Protein AF-A0A2A5M9X6-F1 (afdb_monomer)

Nearest PDB structures (foldseek):
  5zlp-assembly1_D  TM=9.026E-01  e=8.970E-08  Helicobacter pylori 26695
  1lgr-assembly1_A  TM=9.830E-01  e=1.741E-06  Salmonella enterica subsp. enterica serovar Typhimurium
  4s17-assembly1_B-2  TM=9.696E-01  e=3.856E-05  Bifidobacterium adolescentis ATCC 15703
  4s17-assembly1_F-2  TM=9.704E-01  e=4.119E-05  Bifidobacterium adolescentis ATCC 15703
  4s17-assembly1_A-2  TM=9.684E-01  e=5.361E-05  Bifidobacteriu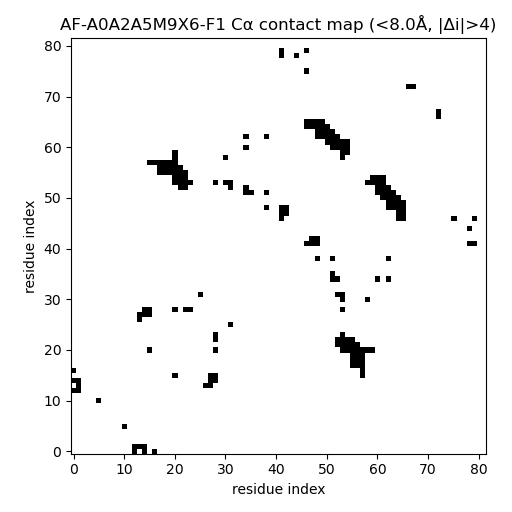m adolescentis ATCC 15703

Solvent-accessible surface area (backbone atoms only — not comparable to full-atom values): 5151 Å² total; per-residue (Å²): 127,83,84,76,88,55,97,88,56,99,71,89,59,56,65,51,48,91,69,45,22,60,67,58,60,74,73,43,40,80,52,57,68,61,52,52,50,51,52,55,50,4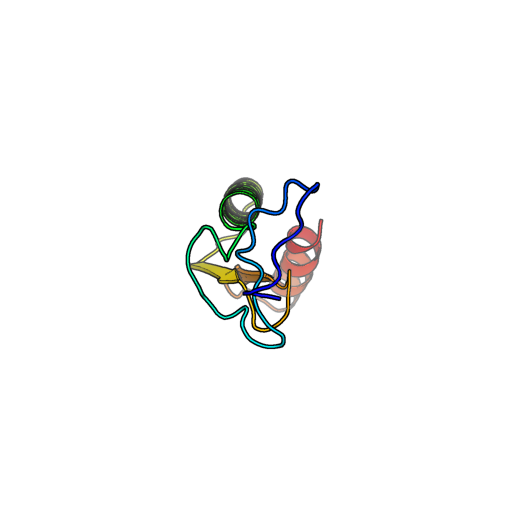0,46,76,75,69,44,58,66,83,48,73,49,51,26,44,42,73,92,35,70,49,71,45,65,69,87,62,55,77,67,56,40,55,51,47,54,54,62,72,73,105

Secondary structure (DSSP, 8-state):
--S---TT------PPPTT--SSPPTTT-TTHHHHHHHHHHHHHTTPPEEEEEE-SSTT-EEEEE----HHHHHHHHHHHH-

Structure (mmCIF, N/CA/C/O backbone):
data_AF-A0A2A5M9X6-F1
#
_entry.id   AF-A0A2A5M9X6-F1
#
loop_
_atom_site.group_PDB
_atom_site.id
_atom_site.type_symbol
_atom_site.label_atom_id
_atom_site.label_alt_id
_atom_site.label_comp_id
_atom_site.label_asym_id
_atom_site.label_entity_id
_atom_site.label_seq_id
_atom_site.pdbx_PDB_ins_code
_atom_site.Cartn_x
_atom_site.Cartn_y
_atom_site.Cartn_z
_atom_site.occupancy
_atom_site.B_iso_or_equiv
_atom_site.auth_seq_id
_atom_site.auth_comp_id
_atom_site.auth_asym_id
_atom_site.auth_atom_id
_atom_site.pdbx_PDB_model_num
ATOM 1 N N . ASN A 1 1 ? 17.511 -9.023 -19.702 1.00 55.34 1 ASN A N 1
ATOM 2 C CA . ASN A 1 1 ? 16.302 -8.251 -19.362 1.00 55.34 1 ASN A CA 1
ATOM 3 C C . ASN A 1 1 ? 16.375 -6.805 -19.813 1.00 55.34 1 ASN A C 1
ATOM 5 O O . ASN A 1 1 ? 15.302 -6.273 -20.056 1.00 55.34 1 ASN A O 1
ATOM 9 N N . ASP A 1 2 ? 17.567 -6.227 -20.034 1.00 54.41 2 ASP A N 1
ATOM 10 C CA . ASP A 1 2 ? 17.656 -4.783 -20.321 1.00 54.41 2 ASP A CA 1
ATOM 11 C C . ASP A 1 2 ? 18.210 -4.454 -21.722 1.00 54.41 2 ASP A C 1
ATOM 13 O O . ASP A 1 2 ? 17.855 -3.418 -22.256 1.00 54.41 2 ASP A O 1
ATOM 17 N N . ASP A 1 3 ? 18.940 -5.373 -22.374 1.00 56.44 3 ASP A N 1
ATOM 18 C CA . ASP A 1 3 ? 19.592 -5.109 -23.677 1.00 56.44 3 ASP A CA 1
ATOM 19 C C . ASP A 1 3 ? 19.253 -6.150 -24.760 1.00 56.44 3 ASP A C 1
ATOM 21 O O . ASP A 1 3 ? 20.119 -6.597 -25.511 1.00 56.44 3 ASP A O 1
ATOM 25 N N . ARG A 1 4 ? 18.000 -6.622 -24.822 1.00 63.84 4 ARG A N 1
ATOM 26 C CA . ARG A 1 4 ? 17.570 -7.523 -25.906 1.00 63.84 4 ARG A CA 1
ATOM 27 C C . ARG A 1 4 ? 16.614 -6.796 -26.834 1.00 63.84 4 ARG A C 1
ATOM 29 O O . ARG A 1 4 ? 15.467 -6.556 -26.472 1.00 63.84 4 ARG A O 1
ATOM 36 N N . GLU A 1 5 ? 17.111 -6.476 -28.019 1.00 64.50 5 GLU A N 1
ATOM 37 C CA . GLU A 1 5 ? 16.327 -5.896 -29.100 1.00 64.50 5 GLU A CA 1
ATOM 38 C C . GLU A 1 5 ? 15.416 -6.980 -29.690 1.00 64.50 5 GLU A C 1
ATOM 40 O O . GLU A 1 5 ? 15.864 -8.072 -30.050 1.00 64.50 5 GLU A O 1
ATOM 45 N N . PHE A 1 6 ? 14.115 -6.706 -29.718 1.00 69.44 6 PHE A N 1
ATOM 46 C CA . PHE A 1 6 ? 13.134 -7.573 -30.355 1.00 69.44 6 PHE A CA 1
ATOM 47 C C . PHE A 1 6 ? 12.621 -6.841 -31.589 1.00 69.44 6 PHE A C 1
ATOM 49 O O . PHE A 1 6 ? 11.841 -5.902 -31.468 1.00 69.44 6 PHE A O 1
ATOM 56 N N . THR A 1 7 ? 13.075 -7.275 -32.764 1.00 68.81 7 THR A N 1
ATOM 57 C CA . THR A 1 7 ? 12.823 -6.631 -34.064 1.00 68.81 7 THR A CA 1
ATOM 58 C C . THR A 1 7 ? 11.341 -6.488 -34.417 1.00 68.81 7 THR A C 1
ATOM 60 O O . THR A 1 7 ? 10.989 -5.574 -35.152 1.00 68.81 7 THR A O 1
ATOM 63 N N . ASP A 1 8 ? 10.475 -7.333 -33.845 1.00 69.38 8 ASP A N 1
ATOM 64 C CA . ASP A 1 8 ? 9.044 -7.411 -34.175 1.00 69.38 8 ASP A CA 1
ATOM 65 C C . ASP A 1 8 ? 8.110 -7.276 -32.950 1.00 69.38 8 ASP A C 1
ATOM 67 O O . ASP A 1 8 ? 6.933 -7.626 -33.025 1.00 69.38 8 ASP A O 1
ATOM 71 N N . SER A 1 9 ? 8.606 -6.820 -31.787 1.00 68.31 9 SER A N 1
ATOM 72 C CA . SER A 1 9 ? 7.826 -6.799 -30.533 1.00 68.31 9 SER A CA 1
ATOM 73 C C . SER A 1 9 ? 7.866 -5.453 -29.810 1.00 68.31 9 SER A C 1
ATOM 75 O O . SER A 1 9 ? 8.933 -4.886 -29.578 1.00 68.31 9 SER A O 1
ATOM 77 N N . TYR A 1 10 ? 6.692 -4.972 -29.378 1.00 75.38 10 TYR A N 1
ATOM 78 C CA . TYR A 1 10 ? 6.556 -3.795 -28.518 1.00 75.38 10 TYR A CA 1
ATOM 79 C C . TYR A 1 10 ? 6.960 -4.148 -27.081 1.00 75.38 10 TYR A C 1
ATOM 81 O O . TYR A 1 10 ? 6.139 -4.514 -26.238 1.00 75.38 10 TYR A O 1
ATOM 89 N N . ASN A 1 11 ? 8.258 -4.075 -26.806 1.00 79.75 11 ASN A N 1
ATOM 90 C CA . ASN A 1 11 ? 8.826 -4.271 -25.482 1.00 79.75 11 ASN A CA 1
ATOM 91 C C . ASN A 1 11 ? 9.519 -2.986 -25.023 1.00 79.75 11 ASN A C 1
ATOM 93 O O . ASN A 1 11 ? 10.619 -2.677 -25.467 1.00 79.75 11 ASN A O 1
ATOM 97 N N . THR A 1 12 ? 8.897 -2.261 -24.096 1.00 83.94 12 THR A N 1
ATOM 98 C CA . THR A 1 12 ? 9.424 -0.990 -23.579 1.00 83.94 12 THR A CA 1
ATOM 99 C C . THR A 1 12 ? 10.543 -1.157 -22.547 1.00 83.94 12 THR A C 1
ATOM 101 O O . THR A 1 12 ? 11.061 -0.157 -22.062 1.00 83.94 12 THR A O 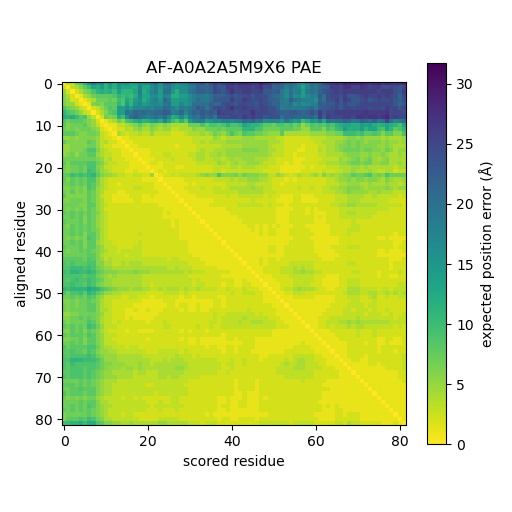1
ATOM 104 N N . GLY A 1 13 ? 10.938 -2.386 -22.190 1.00 85.38 13 GLY A N 1
ATOM 105 C CA . GLY A 1 13 ? 11.980 -2.632 -21.189 1.00 85.38 13 GLY A CA 1
ATOM 106 C C . GLY A 1 13 ? 11.523 -2.297 -19.766 1.00 85.38 13 GLY A C 1
ATOM 107 O O . GLY A 1 13 ? 10.441 -2.717 -19.362 1.00 85.38 13 GLY A O 1
ATOM 108 N N . HIS A 1 14 ? 12.376 -1.598 -19.006 1.00 89.38 14 HIS A N 1
ATOM 109 C CA . HIS A 1 14 ? 12.098 -1.076 -17.657 1.00 89.38 14 HIS A CA 1
ATOM 110 C C . HIS A 1 14 ? 11.515 -2.111 -16.677 1.00 89.38 14 HIS A C 1
ATOM 112 O O . HIS A 1 14 ? 10.626 -1.810 -15.891 1.00 89.38 14 HIS A O 1
ATOM 118 N N . ARG A 1 15 ? 12.014 -3.354 -16.709 1.00 90.12 15 ARG A N 1
ATOM 119 C CA . ARG A 1 15 ? 11.621 -4.383 -15.735 1.00 90.12 15 ARG A CA 1
ATOM 120 C C . ARG A 1 15 ? 12.668 -4.464 -14.626 1.00 90.12 15 ARG A C 1
ATOM 122 O O . ARG A 1 15 ? 13.851 -4.582 -14.947 1.00 90.12 15 ARG A O 1
ATOM 129 N N . PRO A 1 16 ? 12.275 -4.466 -13.340 1.00 92.12 16 PRO A N 1
ATOM 130 C CA . PRO A 1 16 ? 13.231 -4.647 -12.258 1.00 92.12 16 PRO A CA 1
ATOM 131 C C . PRO A 1 16 ? 13.926 -6.003 -12.401 1.00 92.12 16 PRO A C 1
ATOM 133 O O . PRO A 1 16 ? 13.306 -7.004 -12.771 1.00 92.12 16 PRO A O 1
ATOM 136 N N . ARG A 1 17 ? 15.229 -6.045 -12.115 1.00 91.69 17 ARG A N 1
ATOM 137 C CA . ARG A 1 17 ? 15.991 -7.300 -12.063 1.00 91.69 17 ARG A CA 1
ATOM 138 C C . ARG A 1 17 ? 15.573 -8.121 -10.839 1.00 91.69 17 ARG A C 1
ATOM 140 O O . ARG A 1 17 ? 14.894 -7.628 -9.939 1.00 91.69 17 ARG A O 1
ATOM 147 N N . ASN A 1 18 ? 16.015 -9.376 -10.775 1.00 93.88 18 ASN A N 1
ATOM 148 C CA . ASN A 1 18 ? 15.846 -10.188 -9.569 1.00 93.88 18 ASN A CA 1
ATOM 149 C C . ASN A 1 18 ? 16.468 -9.462 -8.371 1.00 93.88 18 ASN A C 1
ATOM 151 O O . ASN A 1 18 ? 17.634 -9.077 -8.429 1.00 93.88 18 ASN A O 1
ATOM 155 N N . LYS A 1 19 ? 15.685 -9.298 -7.300 1.00 94.00 19 LYS A N 1
ATOM 156 C CA . LYS A 1 19 ? 16.055 -8.528 -6.101 1.00 94.00 19 LYS A CA 1
ATOM 157 C C . LYS A 1 19 ? 16.363 -7.040 -6.352 1.00 94.00 19 LYS A C 1
ATOM 159 O O . LYS A 1 19 ? 17.049 -6.420 -5.548 1.00 94.00 19 LYS A O 1
ATOM 164 N N . GLY A 1 20 ? 15.892 -6.480 -7.467 1.00 92.94 20 GLY A N 1
ATOM 165 C CA . GLY A 1 20 ? 16.107 -5.084 -7.859 1.00 92.94 20 GLY A CA 1
ATOM 166 C C . GLY A 1 20 ? 14.860 -4.204 -7.769 1.00 92.94 20 GLY A C 1
ATOM 167 O O . GLY A 1 20 ? 14.840 -3.153 -8.401 1.00 92.94 20 GLY A O 1
ATOM 168 N N . GLY A 1 21 ? 13.810 -4.648 -7.071 1.00 94.69 21 GLY A N 1
ATOM 169 C CA . GLY A 1 21 ? 12.549 -3.910 -6.944 1.00 94.69 21 GLY A CA 1
ATOM 170 C C . GLY A 1 21 ? 12.542 -2.829 -5.858 1.00 94.69 21 GLY A C 1
ATOM 171 O O . GLY A 1 21 ? 11.719 -1.930 -5.903 1.00 94.69 21 GLY A O 1
ATOM 172 N N . TYR A 1 22 ? 13.500 -2.831 -4.930 1.00 92.88 22 TYR A N 1
ATOM 173 C CA . TYR A 1 22 ? 13.558 -1.850 -3.842 1.00 92.88 22 TYR A CA 1
ATOM 174 C C . TYR A 1 22 ? 14.546 -0.710 -4.167 1.00 92.88 22 TYR A C 1
ATOM 176 O O . TYR A 1 22 ? 15.755 -0.941 -4.191 1.00 92.88 22 TYR A O 1
ATOM 184 N N . PHE A 1 23 ? 14.138 0.536 -4.429 1.00 78.44 23 PHE A N 1
ATOM 185 C CA . PHE A 1 23 ? 12.803 1.047 -4.795 1.00 78.44 23 PHE A CA 1
ATOM 186 C C . PHE A 1 23 ? 12.961 2.017 -5.986 1.00 78.44 23 PHE A C 1
ATOM 188 O O . PHE A 1 23 ? 12.924 3.236 -5.815 1.00 78.44 23 PHE A O 1
ATOM 195 N N . PRO A 1 24 ? 13.258 1.517 -7.202 1.00 94.56 24 PRO A N 1
ATOM 196 C CA . PRO A 1 24 ? 13.448 2.385 -8.352 1.00 94.56 24 PRO A CA 1
ATOM 197 C C . PRO A 1 24 ? 12.152 3.148 -8.649 1.00 94.56 24 PRO A C 1
ATOM 199 O O . PRO A 1 24 ? 11.054 2.682 -8.368 1.00 94.56 24 PRO A O 1
ATOM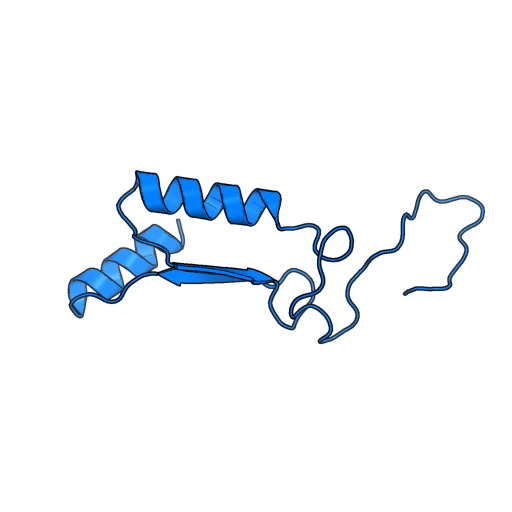 202 N N . VAL A 1 25 ? 12.281 4.333 -9.234 1.00 95.75 25 VAL A N 1
ATOM 203 C CA . VAL A 1 25 ? 11.128 5.156 -9.619 1.00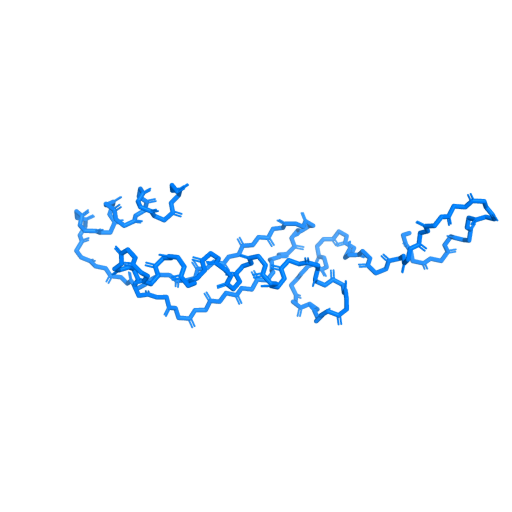 95.75 25 VAL A CA 1
ATOM 204 C C . VAL A 1 25 ? 10.467 4.639 -10.906 1.00 95.75 25 VAL A C 1
ATOM 206 O O . VAL A 1 25 ? 10.977 3.735 -11.581 1.00 95.75 25 VAL A O 1
ATOM 209 N N . GLN A 1 26 ? 9.333 5.235 -11.282 1.00 94.38 26 GLN A N 1
ATOM 210 C CA . GLN A 1 26 ? 8.744 5.030 -12.607 1.00 94.38 26 GLN A CA 1
ATOM 211 C C . GLN A 1 26 ? 9.769 5.364 -13.716 1.00 94.38 26 GLN A C 1
ATOM 213 O O . GLN A 1 26 ? 10.544 6.311 -13.562 1.00 94.38 26 GLN A O 1
ATOM 218 N 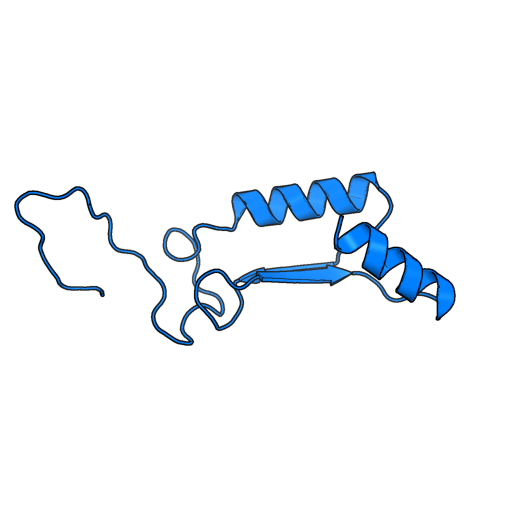N . PRO A 1 27 ? 9.793 4.627 -14.842 1.00 93.44 27 PRO A N 1
ATOM 219 C CA . PRO A 1 27 ? 8.831 3.594 -15.240 1.00 93.44 27 PRO A CA 1
ATOM 220 C C . PRO A 1 27 ? 9.203 2.165 -14.797 1.00 93.44 27 PRO A C 1
ATOM 222 O O . PRO A 1 27 ? 8.501 1.231 -15.174 1.00 93.44 27 PRO A O 1
ATOM 225 N N . ILE A 1 28 ? 10.288 1.968 -14.030 1.00 94.44 28 ILE A N 1
ATOM 226 C CA . ILE A 1 28 ? 10.690 0.624 -13.564 1.00 94.44 28 ILE A CA 1
ATOM 227 C C . ILE A 1 28 ? 9.701 0.096 -12.524 1.00 94.44 28 ILE A C 1
ATOM 229 O O . ILE A 1 28 ? 9.295 -1.067 -12.568 1.00 94.44 28 ILE A O 1
ATOM 233 N N . ASP A 1 29 ? 9.287 0.959 -11.602 1.00 96.69 29 ASP A N 1
ATOM 234 C CA . ASP A 1 29 ? 8.156 0.678 -10.731 1.00 96.69 29 ASP A CA 1
ATOM 235 C C . ASP A 1 29 ? 6.845 0.986 -11.456 1.00 96.69 29 ASP A C 1
ATOM 237 O O . ASP A 1 29 ? 6.359 2.115 -11.479 1.00 96.69 29 ASP A O 1
ATOM 241 N N . SER A 1 30 ? 6.268 -0.048 -12.059 1.00 95.56 30 SER A N 1
ATOM 242 C CA . SER A 1 30 ? 4.996 0.038 -12.771 1.00 95.56 30 SER A CA 1
ATOM 243 C C . SER A 1 30 ? 3.769 -0.008 -11.850 1.00 95.56 30 SER A C 1
ATOM 245 O O . SER A 1 30 ? 2.650 -0.073 -12.350 1.00 95.56 30 SER A O 1
ATOM 247 N N . LEU A 1 31 ? 3.951 -0.061 -10.523 1.00 97.31 31 LEU A N 1
ATOM 248 C CA . LEU A 1 31 ? 2.878 -0.297 -9.549 1.00 97.31 31 LEU A CA 1
ATOM 249 C C . LEU A 1 31 ? 2.585 0.917 -8.655 1.00 97.31 31 LEU A C 1
ATOM 251 O O . LEU A 1 31 ? 1.785 0.806 -7.729 1.00 97.31 31 LEU A O 1
ATOM 2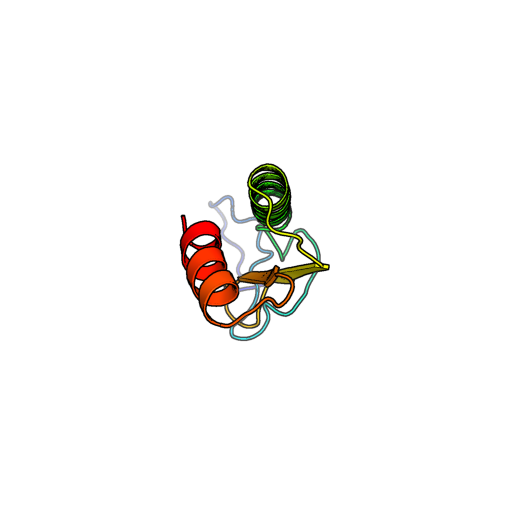55 N N . VAL A 1 32 ? 3.214 2.068 -8.902 1.00 97.44 32 VAL A N 1
ATOM 256 C CA . VAL A 1 32 ? 3.015 3.279 -8.086 1.00 97.44 32 VAL A CA 1
ATOM 257 C C . VAL A 1 32 ? 1.537 3.664 -7.999 1.00 97.44 32 VAL A C 1
ATOM 259 O O . VAL A 1 32 ? 1.017 3.759 -6.892 1.00 97.44 32 VAL A O 1
ATOM 262 N N . ASP A 1 33 ? 0.855 3.813 -9.138 1.00 97.88 33 ASP A N 1
ATOM 263 C CA . ASP A 1 33 ? -0.524 4.318 -9.177 1.00 97.88 33 ASP A CA 1
ATOM 264 C C . ASP A 1 33 ? -1.498 3.376 -8.460 1.00 97.88 33 ASP A C 1
ATOM 266 O O . ASP A 1 33 ? -2.286 3.817 -7.624 1.00 97.88 33 ASP A O 1
ATOM 270 N N . ILE A 1 34 ? -1.393 2.065 -8.709 1.00 98.12 34 ILE A N 1
ATOM 271 C CA . ILE A 1 34 ? -2.254 1.075 -8.052 1.00 98.12 34 ILE A CA 1
ATOM 272 C C . ILE A 1 34 ? -1.981 0.996 -6.544 1.00 98.12 34 ILE A C 1
ATOM 274 O O . ILE A 1 34 ? -2.921 0.883 -5.761 1.00 98.12 34 ILE A O 1
ATOM 278 N N . ARG A 1 35 ? -0.722 1.124 -6.094 1.00 98.12 35 ARG A N 1
ATOM 279 C CA . ARG A 1 35 ? -0.423 1.194 -4.652 1.00 98.12 35 ARG A CA 1
ATOM 280 C C . ARG A 1 35 ? -0.976 2.471 -4.022 1.00 98.12 35 ARG A C 1
ATOM 282 O O . ARG A 1 35 ? -1.471 2.418 -2.900 1.00 98.12 35 ARG A O 1
ATOM 289 N N . SER A 1 36 ? -0.940 3.601 -4.726 1.00 98.00 36 SER A N 1
ATOM 290 C CA . SER A 1 36 ? -1.568 4.837 -4.252 1.00 98.00 36 SER A CA 1
ATOM 291 C C . SER A 1 36 ? -3.097 4.721 -4.186 1.00 98.00 36 SER A C 1
ATOM 293 O O . SER A 1 36 ? -3.699 5.246 -3.252 1.00 98.00 36 SER A O 1
ATOM 295 N N . GLU A 1 37 ? -3.734 3.997 -5.110 1.00 98.38 37 GLU A N 1
ATOM 296 C CA . GLU A 1 37 ? -5.172 3.697 -5.054 1.00 98.38 37 GLU A CA 1
ATOM 297 C C . GLU A 1 37 ? -5.528 2.780 -3.870 1.00 98.38 37 GLU A C 1
ATOM 299 O O . GLU A 1 37 ? -6.504 3.037 -3.157 1.00 98.38 37 GLU A O 1
ATOM 304 N N . MET A 1 38 ? -4.707 1.758 -3.604 1.00 98.31 38 MET A N 1
ATOM 305 C CA . MET A 1 38 ? -4.841 0.904 -2.418 1.00 98.31 38 MET A CA 1
ATOM 306 C C . MET A 1 38 ? -4.756 1.735 -1.133 1.00 98.31 38 MET A C 1
ATOM 308 O O . MET A 1 38 ? -5.641 1.635 -0.290 1.00 98.31 38 MET A O 1
ATOM 312 N N . VAL A 1 39 ? -3.756 2.616 -1.007 1.00 98.31 39 VAL A N 1
ATOM 313 C CA . VAL A 1 39 ? -3.613 3.522 0.147 1.00 98.31 39 VAL A CA 1
ATOM 314 C C . VAL A 1 39 ? -4.847 4.402 0.336 1.00 98.31 39 VAL A C 1
ATOM 316 O O . VAL A 1 39 ? -5.404 4.442 1.431 1.00 98.31 39 VAL A O 1
ATOM 319 N N . GLN A 1 40 ? -5.337 5.043 -0.728 1.00 98.19 40 GLN A N 1
ATOM 320 C CA . GLN A 1 40 ? -6.552 5.861 -0.651 1.00 98.19 40 GLN A CA 1
ATOM 321 C C . GLN A 1 40 ? -7.782 5.046 -0.231 1.00 98.19 40 GLN A C 1
ATOM 323 O O . GLN A 1 40 ? -8.674 5.564 0.439 1.00 98.19 40 GLN A O 1
ATOM 328 N N . THR A 1 41 ? -7.862 3.780 -0.641 1.00 98.38 41 THR A N 1
ATOM 329 C CA . THR A 1 41 ? -8.963 2.883 -0.268 1.00 98.38 41 THR A CA 1
ATOM 330 C C . THR A 1 41 ? -8.872 2.479 1.199 1.00 98.38 41 THR A C 1
ATOM 332 O O . THR A 1 41 ? -9.871 2.579 1.909 1.00 98.38 41 THR A O 1
ATOM 335 N N . LEU A 1 42 ? -7.677 2.120 1.675 1.00 98.31 42 LEU A N 1
ATOM 336 C CA . LEU A 1 42 ? -7.408 1.806 3.080 1.00 98.31 42 LEU A CA 1
ATOM 337 C C . LEU A 1 42 ? -7.767 2.983 3.997 1.00 98.31 42 LEU A C 1
ATOM 339 O O . LEU A 1 42 ? -8.451 2.796 5.003 1.00 98.31 42 LEU A O 1
ATOM 343 N N . GLU A 1 43 ? -7.404 4.206 3.609 1.00 97.25 43 GLU A N 1
ATOM 344 C CA . GLU A 1 43 ? -7.758 5.411 4.364 1.00 97.25 43 GLU A CA 1
ATOM 345 C C . GLU A 1 43 ? -9.275 5.644 4.424 1.00 97.25 43 GLU A C 1
ATOM 347 O O . GLU A 1 43 ? -9.801 5.994 5.482 1.00 97.25 43 GLU A O 1
ATOM 352 N N . LYS A 1 44 ? -10.009 5.391 3.329 1.00 98.00 44 LYS A N 1
ATOM 353 C CA . LYS A 1 44 ? -11.481 5.505 3.299 1.00 98.00 44 LYS A CA 1
ATOM 354 C C . LYS A 1 44 ? -12.176 4.512 4.229 1.00 98.00 44 LYS A C 1
ATOM 356 O O . LYS A 1 44 ? -13.243 4.831 4.747 1.00 98.00 44 LYS A O 1
ATOM 361 N N . VAL A 1 45 ? -11.593 3.331 4.439 1.00 97.38 45 VAL A N 1
ATOM 362 C CA . VAL A 1 45 ? -12.134 2.302 5.347 1.00 97.38 45 VAL A CA 1
ATOM 363 C C . VAL A 1 45 ? -11.571 2.397 6.770 1.00 97.38 45 VAL A C 1
ATOM 365 O O . VAL A 1 45 ? -11.851 1.538 7.600 1.00 97.38 45 VAL A O 1
ATOM 368 N N . GLY A 1 46 ? -10.827 3.464 7.079 1.00 96.38 46 GLY A N 1
ATOM 369 C CA . GLY A 1 46 ? -10.394 3.800 8.437 1.00 96.38 46 GLY A CA 1
ATOM 370 C C . GLY A 1 46 ? -8.988 3.332 8.817 1.00 96.38 46 GLY A C 1
ATOM 371 O O . GLY A 1 46 ? -8.573 3.555 9.953 1.00 96.38 46 GLY A O 1
ATOM 372 N N . LEU A 1 47 ? -8.224 2.732 7.898 1.00 97.94 47 LEU A N 1
ATOM 373 C CA . LEU A 1 47 ? -6.837 2.340 8.152 1.00 97.94 47 LEU A CA 1
ATOM 374 C C . LEU A 1 47 ? -5.895 3.512 7.874 1.00 97.94 47 LEU A C 1
ATOM 376 O O . LEU A 1 47 ? -5.744 3.963 6.741 1.00 97.94 47 LEU A O 1
ATOM 380 N N . LYS A 1 48 ? -5.206 3.985 8.915 1.00 96.88 48 LYS A N 1
ATOM 381 C CA . LYS A 1 48 ? -4.173 5.013 8.767 1.00 96.88 48 LYS A CA 1
ATOM 382 C C . LYS A 1 48 ? -2.879 4.391 8.245 1.00 96.88 48 LYS A C 1
ATOM 384 O O . LYS A 1 48 ? -2.264 3.576 8.936 1.00 96.88 48 LYS A O 1
ATOM 389 N N . THR A 1 49 ? -2.465 4.807 7.052 1.00 97.19 49 THR A N 1
ATOM 390 C CA . THR A 1 49 ? -1.213 4.373 6.418 1.00 97.19 49 THR A CA 1
ATOM 391 C C . THR A 1 49 ? -0.118 5.432 6.574 1.00 97.19 49 THR A C 1
ATOM 393 O O . THR A 1 49 ? -0.410 6.596 6.859 1.00 97.19 49 THR A O 1
ATOM 396 N N . PHE A 1 50 ? 1.151 5.041 6.444 1.00 95.62 50 PHE A N 1
ATOM 397 C CA . PHE A 1 50 ? 2.280 5.981 6.568 1.00 95.62 50 PHE A CA 1
ATOM 398 C C . PHE A 1 50 ? 3.383 5.802 5.521 1.00 95.62 50 PHE A C 1
ATOM 400 O O . PHE A 1 50 ? 4.209 6.697 5.349 1.00 95.62 50 PHE A O 1
ATOM 407 N N . VAL A 1 51 ? 3.421 4.667 4.824 1.00 96.12 51 VAL A N 1
ATOM 408 C CA . VAL A 1 51 ? 4.377 4.414 3.745 1.00 96.12 51 VAL A CA 1
ATOM 409 C C . VAL A 1 51 ? 3.771 3.445 2.740 1.00 96.12 51 VAL A C 1
ATOM 411 O O . VAL A 1 51 ? 3.001 2.562 3.115 1.00 96.12 51 VAL A O 1
ATOM 414 N N . HIS A 1 52 ? 4.141 3.589 1.473 1.00 97.56 52 HIS A N 1
ATOM 415 C CA . HIS A 1 52 ? 3.970 2.541 0.480 1.00 97.56 52 HIS A CA 1
ATOM 416 C C . HIS A 1 52 ? 5.182 2.516 -0.451 1.00 97.56 52 HIS A C 1
ATOM 418 O O . HIS A 1 52 ? 5.676 3.569 -0.859 1.00 97.56 52 HIS A O 1
ATOM 424 N N . HIS A 1 53 ? 5.657 1.336 -0.835 1.00 98.19 53 HIS A N 1
ATOM 425 C CA . HIS A 1 53 ? 6.767 1.205 -1.780 1.00 98.19 53 HIS A CA 1
ATOM 426 C C . HIS A 1 53 ? 6.731 -0.128 -2.526 1.00 98.19 53 HIS A C 1
ATOM 428 O O . HIS A 1 53 ? 6.001 -1.060 -2.180 1.00 98.19 53 HIS A O 1
ATOM 434 N N . HIS A 1 54 ? 7.513 -0.179 -3.601 1.00 97.69 54 HIS A N 1
ATOM 435 C CA . HIS A 1 54 ? 7.890 -1.432 -4.236 1.00 97.69 54 HIS A CA 1
ATOM 436 C C . HIS A 1 54 ? 8.917 -2.146 -3.357 1.00 97.69 54 HIS A C 1
ATOM 438 O O . HIS A 1 54 ? 9.735 -1.510 -2.688 1.00 97.69 54 HIS A O 1
ATOM 444 N N . GLU A 1 55 ? 8.819 -3.463 -3.304 1.00 98.00 55 GLU A N 1
ATOM 445 C CA . GLU A 1 55 ? 9.654 -4.306 -2.459 1.00 98.00 55 GLU A CA 1
ATOM 446 C C . GLU A 1 55 ? 10.714 -5.057 -3.284 1.00 98.00 55 GLU A C 1
ATOM 448 O O . GLU A 1 55 ? 10.817 -4.916 -4.496 1.00 98.00 55 GLU A O 1
ATOM 453 N N . VAL A 1 56 ? 11.572 -5.848 -2.646 1.00 97.06 56 VAL A N 1
ATOM 454 C CA . VAL A 1 56 ? 12.785 -6.393 -3.276 1.00 97.06 56 VAL A CA 1
ATOM 455 C C . VAL A 1 56 ? 12.503 -7.225 -4.541 1.00 97.06 56 VAL A C 1
ATOM 457 O O . VAL A 1 56 ? 13.263 -7.140 -5.516 1.00 97.06 56 VAL A O 1
ATOM 460 N N . ALA A 1 57 ? 11.451 -8.047 -4.554 1.00 96.19 57 ALA A N 1
ATOM 461 C CA . ALA A 1 57 ? 11.122 -8.925 -5.679 1.00 96.19 57 ALA A CA 1
ATOM 462 C C . ALA A 1 57 ? 10.237 -8.255 -6.747 1.00 96.19 57 ALA A C 1
ATOM 464 O O . ALA A 1 57 ? 9.544 -7.273 -6.509 1.00 96.19 57 ALA A O 1
ATOM 465 N N . GLN A 1 58 ? 10.233 -8.817 -7.959 1.00 94.31 58 GLN A N 1
ATOM 466 C CA . GLN A 1 58 ? 9.414 -8.303 -9.059 1.00 94.31 58 GLN A CA 1
ATOM 467 C C . GLN A 1 58 ? 7.923 -8.362 -8.694 1.00 94.31 58 GLN A C 1
ATOM 469 O O . GLN A 1 58 ? 7.404 -9.426 -8.370 1.00 94.31 58 GLN A O 1
ATOM 474 N N . GLY A 1 59 ? 7.243 -7.216 -8.760 1.00 94.19 59 GLY A N 1
ATOM 475 C CA . GLY A 1 59 ? 5.823 -7.103 -8.417 1.00 94.19 59 GLY A CA 1
ATOM 476 C C . GLY A 1 59 ? 5.504 -7.199 -6.919 1.00 94.19 59 GLY A C 1
ATOM 477 O O . GLY A 1 59 ? 4.331 -7.272 -6.567 1.00 94.19 59 GLY A O 1
ATOM 4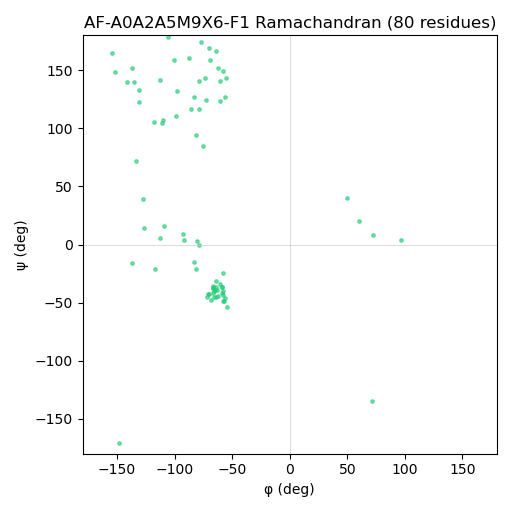78 N N . GLN A 1 60 ? 6.513 -7.204 -6.044 1.00 97.94 60 GLN A N 1
ATOM 479 C CA . GLN A 1 60 ? 6.314 -7.182 -4.597 1.00 97.94 60 GLN A CA 1
ATOM 480 C C . GLN A 1 60 ? 5.993 -5.754 -4.133 1.00 97.94 60 GLN A C 1
ATOM 482 O O . GLN A 1 60 ? 6.573 -4.787 -4.628 1.00 97.94 60 GLN A O 1
ATOM 487 N N . ALA A 1 61 ? 5.073 -5.623 -3.182 1.00 97.94 61 ALA A N 1
ATOM 488 C CA . ALA A 1 61 ? 4.637 -4.343 -2.641 1.00 97.94 61 ALA A CA 1
ATOM 489 C C . ALA A 1 61 ? 4.516 -4.410 -1.119 1.00 97.94 61 ALA A C 1
ATOM 491 O O . ALA A 1 61 ? 4.201 -5.463 -0.563 1.00 97.94 61 ALA A O 1
ATOM 492 N N . GLU A 1 62 ? 4.708 -3.263 -0.479 1.00 98.31 62 GLU A N 1
ATOM 493 C CA . GLU A 1 62 ? 4.468 -3.071 0.946 1.00 98.31 62 GLU A CA 1
ATOM 494 C C . GLU A 1 62 ? 3.710 -1.760 1.179 1.00 98.31 62 GLU A C 1
ATOM 496 O O . GLU A 1 62 ? 3.972 -0.746 0.522 1.00 98.31 62 GLU A O 1
ATOM 501 N N . ILE A 1 63 ? 2.759 -1.797 2.114 1.00 98.44 63 ILE A N 1
ATOM 502 C CA . ILE A 1 63 ? 2.048 -0.637 2.647 1.00 98.44 63 ILE A CA 1
ATOM 503 C C . ILE A 1 63 ? 2.096 -0.740 4.173 1.00 98.44 63 ILE A C 1
ATOM 505 O O . ILE A 1 63 ? 1.639 -1.725 4.755 1.00 98.44 63 ILE A O 1
ATOM 509 N N . GLY A 1 64 ? 2.638 0.285 4.825 1.00 98.19 64 GLY A N 1
ATOM 510 C CA . GLY A 1 64 ? 2.685 0.371 6.280 1.00 98.19 64 GLY A CA 1
ATOM 511 C C . GLY A 1 64 ? 1.375 0.908 6.848 1.00 98.19 64 GLY A C 1
ATOM 512 O O . GLY A 1 64 ? 0.929 1.991 6.463 1.00 98.19 64 GLY A O 1
ATOM 513 N N . VAL A 1 65 ? 0.792 0.168 7.793 1.00 98.00 65 VAL A N 1
ATOM 514 C CA . VAL A 1 65 ? -0.426 0.527 8.539 1.00 98.00 65 VAL A CA 1
ATOM 515 C C . VAL A 1 65 ? -0.066 0.769 10.005 1.00 98.00 65 VAL A C 1
ATOM 517 O O . VAL A 1 65 ? 0.777 0.069 10.568 1.00 98.00 65 VAL A O 1
ATOM 520 N N . ASN A 1 66 ? -0.685 1.768 10.633 1.00 97.19 66 ASN A N 1
ATOM 521 C CA . ASN A 1 66 ? -0.459 2.079 12.044 1.00 97.19 66 ASN A CA 1
ATOM 522 C C . ASN A 1 66 ? -0.763 0.893 12.981 1.00 97.19 66 ASN A C 1
ATOM 524 O O . ASN A 1 66 ? -1.653 0.081 12.730 1.00 97.19 66 ASN A O 1
ATOM 528 N N . PHE A 1 67 ? -0.042 0.835 14.103 1.00 96.94 67 PHE A N 1
ATOM 529 C CA . PHE A 1 67 ? -0.277 -0.149 15.160 1.00 96.94 67 PHE A CA 1
ATOM 530 C C . PHE A 1 67 ? -1.597 0.109 15.9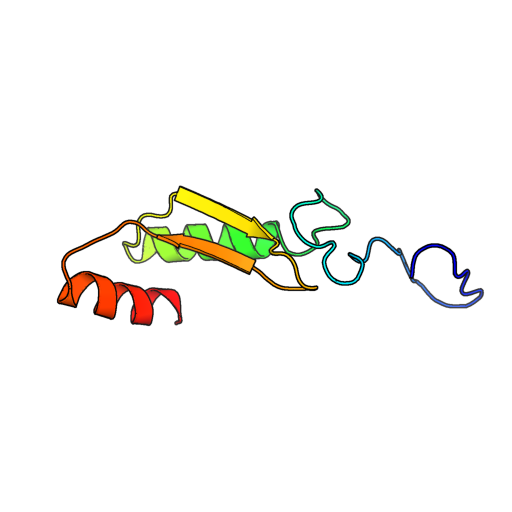05 1.00 96.94 67 PHE A C 1
ATOM 532 O O . PHE A 1 67 ? -2.098 1.232 15.935 1.00 96.94 67 PHE A O 1
ATOM 539 N N . GLY A 1 68 ? -2.108 -0.932 16.563 1.00 96.38 68 GLY A N 1
ATOM 540 C CA . GLY A 1 68 ? -3.293 -0.884 17.419 1.00 96.38 68 GLY A CA 1
ATOM 541 C C . GLY A 1 68 ? -3.184 -1.885 18.569 1.00 96.38 68 GLY A C 1
ATOM 542 O O . GLY A 1 68 ? -2.128 -2.489 18.789 1.00 96.38 68 GLY A O 1
ATOM 543 N N . THR A 1 69 ? -4.273 -2.080 19.310 1.00 98.50 69 THR A N 1
ATOM 544 C CA . THR A 1 69 ? -4.358 -3.192 20.277 1.00 98.50 69 THR A CA 1
ATOM 545 C C . THR A 1 69 ? -4.305 -4.550 19.563 1.00 98.50 69 THR A C 1
ATOM 547 O O . THR A 1 69 ? -4.460 -4.615 18.350 1.00 98.50 69 THR A O 1
ATOM 550 N N . LEU A 1 70 ? -4.099 -5.661 20.282 1.00 98.25 70 LEU A N 1
ATOM 551 C CA . LEU A 1 70 ? -3.965 -6.984 19.647 1.00 98.25 70 LEU A CA 1
ATOM 552 C C . LEU A 1 70 ? -5.171 -7.348 18.763 1.00 98.25 70 LEU A C 1
ATOM 554 O O . LEU A 1 70 ? -4.979 -7.806 17.639 1.00 98.25 70 LEU A O 1
ATOM 558 N N . VAL A 1 71 ? -6.394 -7.135 19.259 1.00 98.44 71 VAL A N 1
ATOM 559 C CA . VAL A 1 71 ? -7.624 -7.441 18.507 1.00 98.44 71 VAL A CA 1
ATOM 560 C C . VAL A 1 71 ? -7.776 -6.488 17.324 1.00 98.44 71 VAL A C 1
ATOM 562 O O . VAL A 1 71 ? -7.934 -6.937 16.197 1.00 98.44 71 VAL A O 1
ATOM 565 N N . GLU A 1 72 ? -7.614 -5.187 17.558 1.00 98.25 72 GLU A N 1
ATOM 566 C CA . GLU A 1 72 ? -7.693 -4.160 16.513 1.00 98.25 72 GLU A CA 1
ATOM 567 C C . GLU A 1 72 ? -6.666 -4.381 15.395 1.00 98.25 72 GLU A C 1
ATOM 569 O O . GLU A 1 72 ? -6.988 -4.261 14.219 1.00 98.25 72 GLU A O 1
ATOM 574 N N . ALA A 1 73 ? -5.432 -4.757 15.734 1.00 98.38 73 ALA A N 1
ATOM 575 C CA . ALA A 1 73 ? -4.403 -5.066 14.751 1.00 98.38 73 ALA A CA 1
ATOM 576 C C . ALA A 1 73 ? -4.769 -6.307 13.921 1.00 98.38 73 ALA A C 1
ATOM 578 O O . ALA A 1 73 ? -4.544 -6.319 12.712 1.00 98.38 73 ALA A O 1
ATOM 579 N N . ALA A 1 74 ? -5.353 -7.338 14.541 1.00 98.31 74 ALA A N 1
ATOM 580 C CA . ALA A 1 74 ? -5.813 -8.527 13.827 1.00 98.31 74 ALA A CA 1
ATOM 581 C C . ALA A 1 74 ? -6.975 -8.210 12.868 1.00 98.31 74 ALA A C 1
ATOM 583 O O . ALA A 1 74 ? -6.975 -8.700 11.735 1.00 98.31 74 ALA A O 1
ATOM 584 N N . ASP A 1 75 ? -7.911 -7.356 13.288 1.00 98.38 75 ASP A N 1
ATOM 585 C CA . ASP A 1 75 ? -9.015 -6.877 12.451 1.00 98.38 75 ASP A CA 1
ATOM 586 C C . ASP A 1 75 ? -8.494 -6.014 11.292 1.00 98.38 75 ASP A C 1
ATOM 588 O O . ASP A 1 75 ? -8.843 -6.251 10.133 1.00 98.38 75 ASP A O 1
ATOM 592 N N . ASN A 1 76 ? -7.567 -5.093 11.572 1.00 98.25 76 ASN A N 1
ATOM 593 C CA . ASN A 1 76 ? -6.908 -4.268 10.559 1.00 98.25 76 ASN A CA 1
ATOM 594 C C . ASN A 1 76 ? -6.181 -5.121 9.515 1.00 98.25 76 ASN A C 1
ATOM 596 O O . ASN A 1 76 ? -6.210 -4.780 8.339 1.00 98.25 76 ASN A O 1
ATOM 600 N N . VAL A 1 77 ? -5.576 -6.253 9.893 1.00 98.44 77 VAL A N 1
ATOM 601 C CA . VAL A 1 77 ? -4.967 -7.183 8.924 1.00 98.44 77 VAL A CA 1
ATOM 602 C C . VAL A 1 77 ? -6.012 -7.788 7.984 1.00 98.44 77 VAL A C 1
ATOM 604 O O . VAL A 1 77 ? -5.716 -7.987 6.807 1.00 98.44 77 VAL A O 1
ATOM 607 N N . GLN A 1 78 ? -7.224 -8.091 8.461 1.00 98.44 78 GLN A N 1
ATOM 608 C CA . GLN A 1 78 ? -8.277 -8.606 7.579 1.00 98.44 78 GLN A CA 1
ATOM 609 C C . GLN A 1 78 ? -8.801 -7.522 6.639 1.00 98.44 78 GLN A C 1
ATOM 611 O O . GLN A 1 78 ? -8.947 -7.797 5.452 1.00 98.44 78 GLN A O 1
ATOM 616 N N . ILE A 1 79 ? -9.010 -6.301 7.141 1.00 97.81 79 ILE A N 1
ATOM 617 C CA . ILE A 1 79 ? -9.416 -5.153 6.315 1.00 97.81 79 ILE A CA 1
ATOM 618 C C . ILE A 1 79 ? -8.339 -4.838 5.273 1.00 97.81 79 ILE A C 1
ATOM 620 O O . ILE A 1 79 ? -8.653 -4.647 4.110 1.00 97.81 79 ILE A O 1
ATOM 624 N N . TYR A 1 80 ? -7.067 -4.840 5.673 1.00 98.06 80 TYR A N 1
ATOM 625 C CA . TYR A 1 80 ? -5.933 -4.562 4.794 1.00 98.06 80 TYR A CA 1
ATOM 626 C C . TYR A 1 80 ? -5.831 -5.528 3.607 1.00 98.06 80 TYR A C 1
ATOM 628 O O . TYR A 1 80 ? -5.413 -5.143 2.519 1.00 98.06 80 TYR A O 1
ATOM 636 N N . LYS A 1 81 ? -6.167 -6.801 3.830 1.00 97.62 81 LYS A N 1
ATOM 637 C CA . LYS A 1 81 ? -6.068 -7.850 2.810 1.00 97.62 81 LYS A CA 1
ATOM 638 C C . LYS A 1 81 ? -7.251 -7.887 1.841 1.00 97.62 81 LYS A C 1
ATOM 640 O O . LYS A 1 81 ? -7.115 -8.546 0.810 1.00 97.62 81 LYS A O 1
ATOM 645 N N . TYR A 1 82 ? -8.394 -7.321 2.224 1.00 96.06 82 TYR A N 1
ATOM 646 C CA . TYR A 1 82 ? -9.644 -7.369 1.464 1.00 96.06 82 TYR A CA 1
ATOM 647 C C . TYR A 1 82 ? -9.719 -6.212 0.469 1.00 96.06 82 TYR A C 1
ATOM 649 O O . TYR A 1 82 ? -9.979 -6.500 -0.720 1.00 96.06 82 TYR A O 1
#

Sequence (82 aa):
NDDREFTDSYNTGHRPRNKGGYFPVQPIDSLVDIRSEMVQTLEKVGLKTFVHHHEVAQGQAEIGVNFGTLVEAADNVQIYKY

pLDDT: mean 92.01, std 11.15, range [54.41, 98.5]

Radius of gyration: 16.54 Å; Cα contacts (8 Å, |Δi|>4): 101; chains: 1; bounding box: 32×16×54 Å

Foldseek 3Di:
DAPDDDPPDDDPHLDADQQRVPADDPPVPVCVVVQVVLQVVLVVVPWDWDDKGTGRGGPRIDIHTDDDPPVVVVVSVVVSVD

Mean predicted aligned error: 4.96 Å